Protein AF-A0A9D5EEM2-F1 (afdb_monomer)

Sequence (101 aa):
TYTAWDLEPFARDLGYDGDPFPWDEDRRHRLKCELDAIFAHLYHLDRPDLEWILDAPYPSASFPGLKRNEIKQFGEYRTQRYVLHAYDQLARGEMPDLEGV

Secondary structure (DSSP, 8-state):
--SSGGGHHHHHHTT--SPPPPP-HHHHHHHHHHHHHHHHHHTT--HHHHHHHHHPPTTS-S-HHHHHHHHHHHSS-HHHHHHHHHHHHHHTTPPP--TT-

Mean predicted aligned error: 4.03 Å

Structure (mmCIF, N/CA/C/O backbone):
data_AF-A0A9D5EEM2-F1
#
_entry.id   AF-A0A9D5EEM2-F1
#
loop_
_atom_site.group_PDB
_atom_site.id
_atom_site.type_symbol
_atom_site.label_atom_id
_atom_site.label_alt_id
_atom_site.label_comp_id
_atom_site.label_asym_id
_atom_site.label_entity_id
_atom_site.label_seq_id
_atom_site.pdbx_PDB_ins_code
_atom_site.Cartn_x
_atom_site.Cartn_y
_atom_site.Cartn_z
_atom_site.occupancy
_atom_site.B_iso_or_equiv
_atom_site.auth_seq_id
_atom_site.auth_comp_id
_atom_site.auth_asym_id
_atom_site.auth_atom_id
_atom_site.pdbx_PDB_model_num
ATOM 1 N N . THR A 1 1 ? 14.389 -7.336 -20.487 1.00 84.88 1 THR A N 1
ATOM 2 C CA . THR A 1 1 ? 13.690 -6.049 -20.295 1.00 84.88 1 THR A CA 1
ATOM 3 C C . THR A 1 1 ? 14.491 -5.153 -19.374 1.00 84.88 1 THR A C 1
ATOM 5 O O . THR A 1 1 ? 15.339 -5.664 -18.648 1.00 84.88 1 THR A O 1
ATOM 8 N N . TYR A 1 2 ? 14.274 -3.843 -19.440 1.00 89.62 2 TYR A N 1
ATOM 9 C CA . TYR A 1 2 ? 15.019 -2.801 -18.725 1.00 89.62 2 TYR A CA 1
ATOM 10 C C . TYR A 1 2 ? 14.066 -1.662 -18.332 1.00 89.62 2 TYR A C 1
ATOM 12 O O . TYR A 1 2 ? 12.946 -1.633 -18.819 1.00 89.62 2 TYR A O 1
ATOM 20 N N . THR A 1 3 ? 14.455 -0.748 -17.438 1.00 90.88 3 THR A N 1
ATOM 21 C CA . THR A 1 3 ? 13.518 0.235 -16.836 1.00 90.88 3 THR A CA 1
ATOM 22 C C . THR A 1 3 ? 13.750 1.689 -17.250 1.00 90.88 3 THR A C 1
ATOM 24 O O . THR A 1 3 ? 13.012 2.566 -16.816 1.00 90.88 3 THR A O 1
ATOM 27 N N . ALA A 1 4 ? 14.788 1.974 -18.037 1.00 91.94 4 ALA A N 1
ATOM 28 C CA . ALA A 1 4 ? 15.137 3.329 -18.460 1.00 91.94 4 ALA A CA 1
ATOM 29 C C . ALA A 1 4 ? 15.805 3.315 -19.836 1.00 91.94 4 ALA A C 1
ATOM 31 O O . ALA A 1 4 ? 16.626 2.443 -20.100 1.00 91.94 4 ALA A O 1
ATOM 32 N N . TRP A 1 5 ? 15.506 4.302 -20.680 1.00 91.38 5 TRP A N 1
ATOM 33 C CA . TRP A 1 5 ? 16.073 4.407 -22.031 1.00 91.38 5 TRP A CA 1
ATOM 34 C C . TRP A 1 5 ? 17.605 4.410 -22.056 1.00 91.38 5 TRP A C 1
ATOM 36 O O . TRP A 1 5 ? 18.193 3.807 -22.944 1.00 91.38 5 TRP A O 1
ATOM 46 N N . ASP A 1 6 ? 18.258 4.964 -21.033 1.00 94.88 6 ASP A N 1
ATOM 47 C CA . ASP A 1 6 ? 19.724 4.963 -20.923 1.00 94.88 6 ASP A CA 1
ATOM 48 C C . ASP A 1 6 ? 20.336 3.549 -20.829 1.00 94.88 6 ASP A C 1
ATOM 50 O O . ASP A 1 6 ? 21.518 3.361 -21.109 1.00 94.88 6 ASP A O 1
ATOM 54 N N . LEU A 1 7 ? 19.542 2.537 -20.453 1.00 94.50 7 LEU A N 1
ATOM 55 C CA . LEU A 1 7 ? 19.956 1.130 -20.404 1.00 94.50 7 LEU A CA 1
ATOM 56 C C . LEU A 1 7 ? 19.734 0.388 -21.730 1.00 94.50 7 LEU A C 1
ATOM 58 O O . LEU A 1 7 ? 20.098 -0.784 -21.829 1.00 94.50 7 LEU A O 1
ATOM 62 N N . GLU A 1 8 ? 19.151 1.035 -22.741 1.00 94.50 8 GLU A N 1
ATOM 63 C CA . GLU A 1 8 ? 18.835 0.415 -24.029 1.00 94.50 8 GLU A CA 1
ATOM 64 C C . GLU A 1 8 ? 20.068 -0.185 -24.728 1.00 94.50 8 GLU A C 1
ATOM 66 O O . GLU A 1 8 ? 19.977 -1.345 -25.137 1.00 94.50 8 GLU A O 1
ATOM 71 N N . PRO A 1 9 ? 21.236 0.493 -24.827 1.00 94.88 9 PRO A N 1
ATOM 72 C CA . PRO A 1 9 ? 22.409 -0.111 -25.464 1.00 94.88 9 PRO A CA 1
ATOM 73 C C . PRO A 1 9 ? 22.837 -1.417 -24.780 1.00 94.88 9 PRO A C 1
ATOM 75 O O . PRO A 1 9 ? 23.070 -2.418 -25.447 1.00 94.88 9 PRO A O 1
ATOM 78 N N . PHE A 1 10 ? 22.837 -1.437 -23.442 1.00 94.50 10 PHE A N 1
ATOM 79 C CA . PHE A 1 10 ? 23.164 -2.628 -22.657 1.00 94.50 10 PHE A CA 1
ATOM 80 C C . PHE A 1 10 ? 22.131 -3.750 -22.839 1.00 94.50 10 PHE A C 1
ATOM 82 O O . PHE A 1 10 ? 22.487 -4.923 -22.911 1.00 94.50 10 PHE A O 1
ATOM 89 N N . ALA A 1 11 ? 20.844 -3.408 -22.929 1.00 94.69 11 ALA A N 1
ATOM 90 C CA . ALA A 1 11 ? 19.790 -4.387 -23.167 1.00 94.69 11 ALA A CA 1
ATOM 91 C C . ALA A 1 11 ? 19.896 -5.025 -24.562 1.00 94.69 11 ALA A C 1
ATOM 93 O O . ALA A 1 11 ? 19.743 -6.243 -24.679 1.00 94.69 11 ALA A O 1
ATOM 94 N N . ARG A 1 12 ? 20.225 -4.230 -25.590 1.00 94.50 12 ARG A N 1
ATOM 95 C CA . ARG A 1 12 ? 20.469 -4.721 -26.955 1.00 94.50 12 ARG A CA 1
ATOM 96 C C . ARG A 1 12 ? 21.686 -5.638 -27.023 1.00 94.50 12 ARG A C 1
ATOM 98 O O . ARG A 1 12 ? 21.603 -6.694 -27.644 1.00 94.50 12 ARG A O 1
ATOM 105 N N . ASP A 1 13 ? 22.769 -5.308 -26.318 1.00 96.19 13 ASP A N 1
ATOM 106 C CA . ASP A 1 13 ? 23.956 -6.175 -26.222 1.00 96.19 13 ASP A CA 1
ATOM 107 C C . ASP A 1 13 ? 23.635 -7.550 -25.601 1.00 96.19 13 ASP A C 1
ATOM 109 O O . ASP A 1 13 ? 24.278 -8.551 -25.918 1.00 96.19 13 ASP A O 1
ATOM 113 N N . LEU A 1 14 ? 22.607 -7.623 -24.747 1.00 95.06 14 LEU A N 1
ATOM 114 C CA . LEU A 1 14 ? 22.085 -8.864 -24.161 1.00 95.06 14 LEU A CA 1
ATOM 115 C C . LEU A 1 14 ? 20.991 -9.543 -25.010 1.00 95.06 14 LEU A C 1
ATOM 117 O O . LEU A 1 14 ? 20.412 -10.539 -24.571 1.00 95.06 14 LEU A O 1
ATOM 121 N N . GLY A 1 15 ? 20.697 -9.031 -26.209 1.00 95.12 15 GLY A N 1
ATOM 122 C CA . GLY A 1 15 ? 19.706 -9.588 -27.134 1.00 95.12 15 GLY A CA 1
ATOM 123 C C . GLY A 1 15 ? 18.251 -9.236 -26.809 1.00 95.12 15 GLY A C 1
ATOM 124 O O . GLY A 1 15 ? 17.345 -9.979 -27.187 1.00 95.12 15 GLY A O 1
ATOM 125 N N . TYR A 1 16 ? 18.004 -8.147 -26.075 1.00 93.00 16 TYR A N 1
ATOM 126 C CA . TYR A 1 16 ? 16.657 -7.630 -25.826 1.00 93.00 16 TYR A CA 1
ATOM 127 C C . TYR A 1 16 ? 16.406 -6.349 -26.635 1.00 93.00 16 TYR A C 1
ATOM 129 O O . TYR A 1 16 ? 16.963 -5.301 -26.319 1.00 93.00 16 TYR A O 1
ATOM 137 N N . ASP A 1 17 ? 15.507 -6.437 -27.620 1.00 92.25 17 ASP A N 1
ATOM 138 C CA . ASP A 1 17 ? 15.155 -5.340 -28.545 1.00 92.25 17 ASP A CA 1
ATOM 139 C C . ASP A 1 17 ? 13.802 -4.665 -2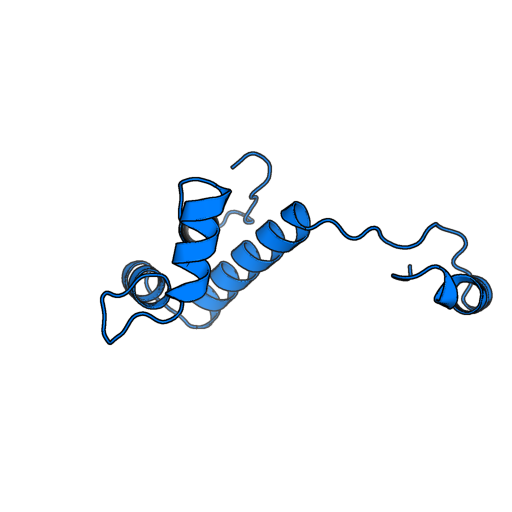8.238 1.00 92.25 17 ASP A C 1
ATOM 141 O O . ASP A 1 17 ? 13.308 -3.862 -29.027 1.00 92.25 17 ASP A O 1
ATOM 145 N N . GLY A 1 18 ? 13.152 -5.027 -27.128 1.00 92.19 18 GLY A N 1
ATOM 146 C CA . GLY A 1 18 ? 11.870 -4.437 -26.734 1.00 92.19 18 GLY A CA 1
ATOM 147 C C . GLY A 1 18 ? 12.022 -3.086 -26.034 1.00 92.19 18 GLY A C 1
ATOM 148 O O . GLY A 1 18 ? 13.102 -2.744 -25.566 1.00 92.19 18 GLY A O 1
ATOM 149 N N . ASP A 1 19 ? 10.913 -2.368 -25.872 1.00 91.25 19 ASP A N 1
ATOM 150 C CA . ASP A 1 19 ? 10.871 -1.116 -25.109 1.00 91.25 19 ASP A CA 1
ATOM 151 C C . ASP A 1 19 ? 11.197 -1.326 -23.612 1.00 91.25 19 ASP A C 1
ATOM 153 O O . ASP A 1 19 ? 11.074 -2.454 -23.087 1.00 91.25 19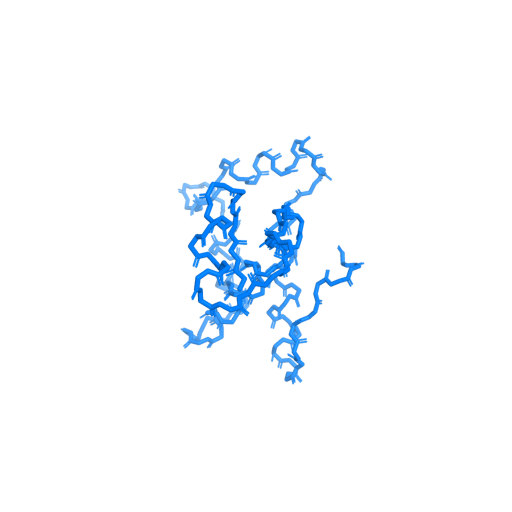 ASP A O 1
ATOM 157 N N . PRO A 1 20 ? 11.586 -0.251 -22.889 1.00 92.19 20 PRO A N 1
ATOM 158 C CA . PRO A 1 20 ? 11.699 -0.310 -21.444 1.00 92.19 20 PRO A CA 1
ATOM 159 C C . PRO A 1 20 ? 10.349 -0.668 -20.817 1.00 92.19 20 PRO A C 1
ATOM 161 O O . PRO A 1 20 ? 9.292 -0.199 -21.236 1.00 92.19 20 PRO A O 1
ATOM 164 N N . PHE A 1 21 ? 10.393 -1.470 -19.761 1.00 91.38 21 PHE A N 1
ATOM 165 C CA . PHE A 1 21 ? 9.235 -1.774 -18.943 1.00 91.38 21 PHE A CA 1
ATOM 166 C C . PHE A 1 21 ? 8.665 -0.473 -18.348 1.00 91.38 21 PHE A C 1
ATOM 168 O O . PHE A 1 21 ? 9.379 0.207 -17.600 1.00 91.38 21 PHE A O 1
ATOM 175 N N . PRO A 1 22 ? 7.405 -0.110 -18.659 1.00 90.81 22 PRO A N 1
ATOM 176 C CA . PRO A 1 22 ? 6.842 1.164 -18.241 1.00 90.81 22 PRO A CA 1
ATOM 177 C C . PRO A 1 22 ? 6.600 1.199 -16.731 1.00 90.81 22 PRO A C 1
ATOM 179 O O . PRO A 1 22 ? 6.233 0.201 -16.104 1.00 90.81 22 PRO A O 1
ATOM 182 N N . TRP A 1 23 ? 6.779 2.380 -16.142 1.00 91.12 23 TRP A N 1
ATOM 183 C CA . TRP A 1 23 ? 6.392 2.625 -14.759 1.00 91.12 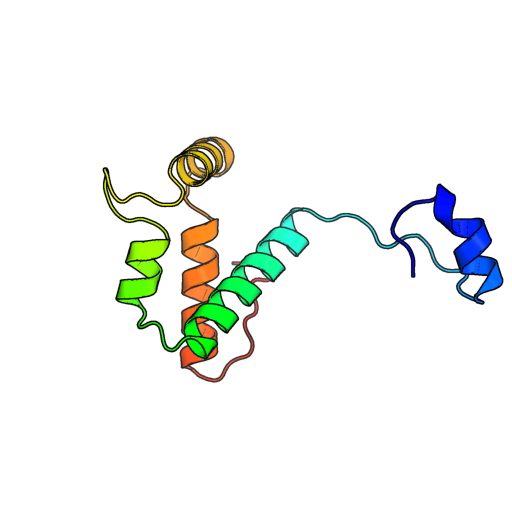23 TRP A CA 1
ATOM 184 C C . TRP A 1 23 ? 4.891 2.907 -14.677 1.00 91.12 23 TRP A C 1
ATOM 186 O O . TRP A 1 23 ? 4.414 3.902 -15.215 1.00 91.12 23 TRP A O 1
ATOM 196 N N . ASP A 1 24 ? 4.167 2.039 -13.975 1.00 94.25 24 ASP A N 1
ATOM 197 C CA . ASP A 1 24 ? 2.735 2.165 -13.708 1.00 94.25 24 ASP A CA 1
ATOM 198 C C . ASP A 1 24 ? 2.518 2.164 -12.189 1.00 94.25 24 ASP A C 1
ATOM 200 O O . ASP A 1 24 ? 2.782 1.166 -11.504 1.00 94.25 24 ASP A O 1
ATOM 204 N N . GLU A 1 25 ? 2.091 3.311 -11.655 1.00 94.12 25 GLU A N 1
ATOM 205 C CA . GLU A 1 25 ? 1.907 3.507 -10.216 1.00 94.12 25 GLU A CA 1
ATOM 206 C C . GLU A 1 25 ? 0.772 2.659 -9.648 1.00 94.12 25 GLU A C 1
ATOM 208 O O . GLU A 1 25 ? 0.944 2.059 -8.583 1.00 94.12 25 GLU A O 1
ATOM 213 N N . ASP A 1 26 ? -0.354 2.555 -10.353 1.00 93.94 26 ASP A N 1
ATOM 214 C CA . ASP A 1 26 ? -1.527 1.826 -9.875 1.00 93.94 26 ASP A CA 1
ATOM 215 C C . ASP A 1 26 ? -1.290 0.319 -9.923 1.00 93.94 26 ASP A C 1
ATOM 217 O O . ASP A 1 26 ? -1.574 -0.392 -8.954 1.00 93.94 26 ASP A O 1
ATOM 221 N N . ARG A 1 27 ? -0.681 -0.190 -11.000 1.00 94.62 27 ARG A N 1
ATOM 222 C CA . ARG A 1 27 ? -0.249 -1.592 -11.066 1.00 94.62 27 ARG A CA 1
ATOM 223 C C . ARG A 1 27 ? 0.748 -1.913 -9.958 1.00 94.62 27 ARG A C 1
ATOM 225 O O . ARG A 1 27 ? 0.646 -2.953 -9.312 1.00 94.62 27 ARG A O 1
ATOM 232 N N . ARG A 1 28 ? 1.719 -1.032 -9.708 1.00 95.19 28 ARG A N 1
ATOM 233 C CA . ARG A 1 28 ? 2.714 -1.243 -8.649 1.00 95.19 28 ARG A CA 1
ATOM 234 C C . ARG A 1 28 ? 2.088 -1.190 -7.257 1.00 95.19 28 ARG A C 1
ATOM 236 O O . ARG A 1 28 ? 2.524 -1.936 -6.384 1.00 95.19 28 ARG A O 1
ATOM 243 N N . HIS A 1 29 ? 1.108 -0.321 -7.037 1.00 96.19 29 HIS A N 1
ATOM 244 C CA . HIS A 1 29 ? 0.375 -0.246 -5.778 1.00 96.19 29 HIS A CA 1
ATOM 245 C C . HIS A 1 29 ? -0.404 -1.537 -5.504 1.00 96.19 29 HIS A C 1
ATOM 247 O O . HIS A 1 29 ? -0.269 -2.085 -4.411 1.00 96.19 29 HIS A O 1
ATOM 253 N N . ARG A 1 30 ? -1.115 -2.071 -6.506 1.00 97.06 30 ARG A N 1
ATOM 254 C CA . ARG A 1 30 ? -1.799 -3.372 -6.419 1.00 97.06 30 ARG A CA 1
ATOM 255 C C . ARG A 1 30 ? -0.832 -4.496 -6.049 1.00 97.06 30 ARG A C 1
ATOM 257 O O . ARG A 1 30 ? -0.980 -5.089 -4.988 1.00 97.06 30 ARG A O 1
ATOM 264 N N . LEU A 1 31 ? 0.242 -4.670 -6.823 1.00 96.38 31 LEU A N 1
ATOM 265 C CA . LEU A 1 31 ? 1.255 -5.704 -6.562 1.00 96.38 31 LEU A CA 1
ATOM 266 C C . LEU A 1 31 ? 1.878 -5.610 -5.162 1.00 96.38 31 LEU A C 1
ATOM 268 O O . LEU A 1 31 ? 2.191 -6.629 -4.555 1.00 96.38 31 LEU A O 1
ATOM 272 N N . LYS A 1 32 ? 2.084 -4.395 -4.639 1.00 97.44 32 LYS A N 1
ATOM 273 C CA . LYS A 1 32 ? 2.568 -4.211 -3.264 1.00 97.44 32 LYS A CA 1
ATOM 274 C C . LYS A 1 32 ? 1.543 -4.685 -2.237 1.00 97.44 32 LYS A C 1
ATOM 276 O O . LYS A 1 32 ? 1.925 -5.389 -1.315 1.00 97.44 32 LYS A O 1
ATOM 281 N N . CYS A 1 33 ? 0.269 -4.343 -2.417 1.00 98.19 33 CYS A N 1
ATOM 282 C CA . CYS A 1 33 ? -0.786 -4.759 -1.495 1.00 98.19 33 CYS A CA 1
ATOM 283 C C . CYS A 1 33 ? -0.983 -6.283 -1.497 1.00 98.19 33 CYS A C 1
ATOM 285 O O . CYS A 1 33 ? -1.167 -6.884 -0.442 1.00 98.19 33 CYS A O 1
ATOM 287 N N . GLU A 1 34 ? -0.896 -6.914 -2.671 1.00 97.75 34 GLU A N 1
ATOM 288 C CA . GLU A 1 34 ? -0.908 -8.376 -2.802 1.00 97.75 34 GLU A CA 1
ATOM 289 C C . GLU A 1 34 ? 0.277 -8.999 -2.058 1.00 97.75 34 GLU A C 1
ATOM 291 O O . GLU A 1 34 ? 0.113 -9.966 -1.316 1.00 97.75 34 GLU A O 1
ATOM 296 N N . LEU A 1 35 ? 1.469 -8.414 -2.203 1.00 97.88 35 LEU A N 1
ATOM 297 C CA . LEU A 1 35 ? 2.670 -8.871 -1.513 1.00 97.88 35 LEU A CA 1
ATOM 298 C C . LEU A 1 35 ? 2.551 -8.731 0.013 1.00 97.88 35 LEU A C 1
ATOM 300 O O . LEU A 1 35 ? 2.898 -9.668 0.729 1.00 97.88 35 LEU A O 1
ATOM 304 N N . ASP A 1 36 ? 2.031 -7.607 0.510 1.00 98.06 36 ASP A N 1
ATOM 305 C CA . ASP A 1 36 ? 1.791 -7.386 1.942 1.00 98.06 36 ASP A CA 1
ATOM 306 C C . ASP A 1 36 ? 0.818 -8.436 2.508 1.00 98.06 36 ASP A C 1
ATOM 308 O O . ASP A 1 36 ? 1.057 -8.999 3.579 1.00 98.06 36 ASP A O 1
ATOM 312 N N . ALA A 1 37 ? -0.236 -8.775 1.758 1.00 98.25 37 ALA A N 1
ATOM 313 C CA . ALA A 1 37 ? -1.175 -9.832 2.124 1.00 98.25 37 ALA A CA 1
ATOM 314 C C . ALA A 1 37 ? -0.525 -11.229 2.141 1.00 98.25 37 ALA A C 1
ATOM 316 O O . ALA A 1 37 ? -0.763 -12.007 3.068 1.00 98.25 37 ALA A O 1
ATOM 317 N N . ILE A 1 38 ? 0.330 -11.544 1.160 1.00 97.62 38 ILE A N 1
ATOM 318 C CA . ILE A 1 38 ? 1.106 -12.796 1.131 1.00 97.62 38 ILE A CA 1
ATOM 319 C C . ILE A 1 38 ? 2.009 -12.889 2.362 1.00 97.62 38 ILE A C 1
ATOM 321 O O . ILE A 1 38 ? 2.059 -13.936 3.009 1.00 97.62 38 ILE A O 1
ATOM 325 N N . PHE A 1 39 ? 2.706 -11.806 2.714 1.00 98.00 39 PHE A N 1
ATOM 326 C CA . PHE A 1 39 ? 3.557 -11.787 3.902 1.00 98.00 39 PHE A CA 1
ATOM 327 C C . PHE A 1 39 ? 2.756 -11.948 5.190 1.00 98.00 39 PHE A C 1
ATOM 329 O O . PHE A 1 39 ? 3.215 -12.646 6.090 1.00 98.00 39 PHE A O 1
ATOM 336 N N . ALA A 1 40 ? 1.556 -11.376 5.277 1.00 98.19 40 ALA A N 1
ATOM 337 C CA . ALA A 1 40 ? 0.695 -11.578 6.435 1.00 98.19 40 ALA A CA 1
ATOM 338 C C . ALA A 1 40 ? 0.342 -13.061 6.640 1.00 98.19 40 ALA A C 1
ATOM 340 O O . ALA A 1 40 ? 0.475 -13.568 7.753 1.00 98.19 40 ALA A O 1
ATOM 341 N N . HIS A 1 41 ? 0.001 -13.783 5.568 1.00 97.56 41 HIS A N 1
ATOM 342 C CA . HIS A 1 41 ? -0.198 -15.238 5.622 1.00 97.56 41 HIS A CA 1
ATOM 343 C C . HIS A 1 41 ? 1.092 -15.998 5.956 1.00 97.56 41 HIS A C 1
ATOM 345 O O . HIS A 1 41 ? 1.077 -16.898 6.796 1.00 97.56 41 HIS A O 1
ATOM 351 N N . LEU A 1 42 ? 2.222 -15.618 5.348 1.00 97.62 42 LEU A N 1
ATOM 352 C CA . LEU A 1 42 ? 3.527 -16.250 5.584 1.00 97.62 42 LEU A CA 1
ATOM 353 C C . LEU A 1 42 ? 3.987 -16.120 7.043 1.00 97.62 42 LEU A C 1
ATOM 355 O O . LEU A 1 42 ? 4.614 -17.035 7.571 1.00 97.62 42 LEU A O 1
ATOM 359 N N . TYR A 1 43 ? 3.679 -14.994 7.686 1.00 97.75 43 TYR A N 1
ATOM 360 C CA . TYR A 1 43 ? 4.001 -14.735 9.089 1.00 97.75 43 TYR A CA 1
ATOM 361 C C . TYR A 1 43 ? 2.894 -15.145 10.063 1.00 97.75 43 TYR A C 1
ATOM 363 O O . TYR A 1 43 ? 3.024 -14.881 11.256 1.00 97.75 43 TYR A O 1
ATOM 371 N N . HIS A 1 44 ? 1.846 -15.819 9.582 1.00 97.56 44 HIS A N 1
ATOM 372 C CA . HIS A 1 44 ? 0.733 -16.300 10.401 1.00 97.56 44 HIS A CA 1
ATOM 373 C C . HIS A 1 44 ? 0.016 -15.183 11.175 1.00 97.56 44 HIS A C 1
ATOM 375 O O . HIS A 1 44 ? -0.377 -15.376 12.323 1.00 97.56 44 HIS A O 1
ATOM 381 N N . LEU A 1 45 ? -0.135 -14.008 10.558 1.00 97.94 45 LEU A N 1
ATOM 382 C CA . LEU A 1 45 ? -0.971 -12.945 11.106 1.00 97.94 45 LEU A CA 1
ATOM 383 C C . LEU A 1 45 ? -2.440 -13.284 10.880 1.00 97.94 45 LEU A C 1
ATOM 385 O O . LEU A 1 45 ? -2.846 -13.567 9.748 1.00 97.94 45 LEU A O 1
ATOM 389 N N . ASP A 1 46 ? -3.240 -13.175 11.936 1.00 97.38 46 ASP A N 1
ATOM 390 C CA . ASP A 1 46 ? -4.689 -13.218 11.815 1.00 97.38 46 ASP A CA 1
ATOM 391 C C . ASP A 1 46 ? -5.210 -11.896 11.227 1.00 97.38 46 ASP A C 1
ATOM 393 O O . ASP A 1 46 ? -4.605 -10.829 11.369 1.00 97.38 46 ASP A O 1
ATOM 397 N N . ARG A 1 47 ? -6.376 -11.943 10.575 1.00 97.75 47 ARG A N 1
ATOM 398 C CA . ARG A 1 47 ? -6.993 -10.768 9.935 1.00 97.75 47 ARG A CA 1
ATOM 399 C C . ARG A 1 47 ? -7.094 -9.535 10.856 1.00 97.75 47 ARG A C 1
ATOM 401 O O . ARG A 1 47 ? -6.750 -8.450 10.390 1.00 97.75 47 ARG A O 1
ATOM 408 N N . PRO A 1 48 ? -7.511 -9.646 12.138 1.00 98.12 48 PRO A N 1
ATOM 409 C CA . PRO A 1 48 ? -7.565 -8.491 13.038 1.00 98.12 48 PRO A CA 1
ATOM 410 C C . PRO A 1 48 ? -6.185 -7.905 13.363 1.00 98.12 48 PRO A C 1
ATOM 412 O O . PRO A 1 48 ? -6.065 -6.692 13.526 1.00 98.12 48 PRO A O 1
ATOM 415 N N . ASP A 1 49 ? -5.141 -8.735 13.422 1.00 97.69 49 ASP A N 1
ATOM 416 C CA . ASP A 1 49 ? -3.773 -8.266 13.661 1.00 97.69 49 ASP A CA 1
ATOM 417 C C . ASP A 1 49 ? -3.254 -7.480 12.456 1.00 97.69 49 ASP A C 1
ATOM 419 O O . ASP A 1 49 ? -2.630 -6.429 12.611 1.00 97.69 49 ASP A O 1
ATOM 423 N N . LEU A 1 50 ? -3.567 -7.942 11.242 1.00 98.00 50 LEU A N 1
ATOM 424 C CA . LEU A 1 50 ? -3.262 -7.207 10.017 1.00 98.00 50 LEU A CA 1
ATOM 425 C C . LEU A 1 50 ? -4.016 -5.870 9.956 1.00 98.00 50 LEU A C 1
ATOM 427 O O . LEU A 1 50 ? -3.414 -4.842 9.646 1.00 98.00 50 LEU A O 1
ATOM 431 N N . GLU A 1 51 ? -5.308 -5.853 10.297 1.00 97.62 51 GLU A N 1
ATOM 432 C CA . GLU A 1 51 ? -6.084 -4.610 10.413 1.00 97.62 51 GLU A CA 1
ATOM 433 C C . GLU A 1 51 ? -5.462 -3.641 11.424 1.00 97.62 51 GLU A C 1
ATOM 435 O O . GLU A 1 51 ? -5.341 -2.446 11.140 1.00 97.62 51 GLU A O 1
ATOM 440 N N . TRP A 1 52 ? -5.013 -4.155 12.571 1.00 97.31 52 TRP A N 1
ATOM 441 C CA . TRP A 1 52 ? -4.333 -3.365 13.591 1.00 97.31 52 TRP A CA 1
ATOM 442 C C . TRP A 1 52 ? -3.015 -2.777 13.077 1.00 97.31 52 TRP A C 1
ATOM 444 O O . TRP A 1 52 ? -2.757 -1.589 13.259 1.00 97.31 52 TRP A O 1
ATOM 454 N N . ILE A 1 53 ? -2.188 -3.562 12.386 1.00 96.75 53 ILE A N 1
ATOM 455 C CA . ILE A 1 53 ? -0.937 -3.071 11.783 1.00 96.75 53 ILE A CA 1
ATOM 456 C C . ILE A 1 53 ? -1.216 -1.956 10.766 1.00 96.75 53 ILE A C 1
ATOM 458 O O . ILE A 1 53 ? -0.500 -0.954 10.719 1.00 96.75 53 ILE A O 1
ATOM 462 N N . LEU A 1 54 ? -2.257 -2.108 9.948 1.00 97.12 54 LEU A N 1
ATOM 463 C CA . LEU A 1 54 ? -2.580 -1.143 8.900 1.00 97.12 54 LEU A CA 1
ATOM 464 C C . LEU A 1 54 ? -3.152 0.161 9.462 1.00 97.12 54 LEU A C 1
ATOM 466 O O . LEU A 1 54 ? -2.818 1.233 8.943 1.00 97.12 54 LEU A O 1
ATOM 470 N N . ASP A 1 55 ? -4.010 0.082 10.484 1.00 96.75 55 ASP A N 1
ATOM 471 C CA . ASP A 1 55 ? -4.825 1.215 10.932 1.00 96.75 55 ASP A CA 1
ATOM 472 C C . ASP A 1 55 ? -5.128 1.254 12.443 1.00 96.75 55 ASP A C 1
ATOM 474 O O . ASP A 1 55 ? -6.225 1.624 12.871 1.00 96.75 55 ASP A O 1
ATOM 478 N N . ALA A 1 56 ? -4.156 0.907 13.288 1.00 96.88 56 ALA A N 1
ATOM 479 C CA . ALA A 1 56 ? -4.289 1.118 14.727 1.00 96.88 56 ALA A CA 1
ATOM 480 C C . ALA A 1 56 ? -4.493 2.609 15.076 1.00 96.88 56 ALA A C 1
ATOM 482 O O . ALA A 1 56 ? -3.897 3.499 14.455 1.00 96.88 56 ALA A O 1
ATOM 483 N N . PRO A 1 57 ? -5.276 2.915 16.126 1.00 94.38 57 PRO A N 1
ATOM 484 C CA . PRO A 1 57 ? -5.410 4.277 16.625 1.00 94.38 57 PRO A CA 1
ATOM 485 C C . PRO A 1 57 ? -4.097 4.795 17.238 1.00 94.38 57 PRO A C 1
ATOM 487 O O . PRO A 1 57 ? -3.222 4.041 17.668 1.00 94.38 57 PRO A O 1
ATOM 490 N N . TYR A 1 58 ? -3.960 6.122 17.314 1.00 89.81 58 TYR A N 1
ATOM 491 C CA . TYR A 1 58 ? -2.841 6.777 18.003 1.00 89.81 58 TYR A CA 1
ATOM 492 C C . TYR A 1 58 ? -2.755 6.325 19.479 1.00 89.81 58 TYR A C 1
ATOM 494 O O . TYR A 1 58 ? -3.798 6.232 20.130 1.00 89.81 58 TYR A O 1
ATOM 502 N N . PRO A 1 59 ? -1.551 6.093 20.043 1.00 92.19 59 PRO A N 1
ATOM 503 C CA . PRO A 1 59 ? -0.216 6.346 19.480 1.00 92.19 59 PRO A CA 1
ATOM 504 C C . PRO A 1 59 ? 0.373 5.200 18.648 1.00 92.19 59 PRO A C 1
ATOM 506 O O . PRO A 1 59 ? 1.491 5.328 18.160 1.00 92.19 59 PRO A O 1
ATOM 509 N N . SER A 1 60 ? -0.358 4.102 18.472 1.00 94.75 60 SER A N 1
ATOM 510 C CA . SER A 1 60 ? 0.137 2.881 17.825 1.00 94.75 60 SER A CA 1
ATOM 511 C C . SER A 1 60 ? 0.004 2.875 16.298 1.00 94.75 60 SER A C 1
ATOM 513 O O . SER A 1 60 ? 0.388 1.897 15.667 1.00 94.75 60 SER A O 1
ATOM 515 N N . ALA A 1 61 ? -0.511 3.952 15.698 1.00 93.38 61 ALA A N 1
ATOM 516 C CA . ALA A 1 61 ? -0.687 4.071 14.253 1.00 93.38 61 ALA A CA 1
ATOM 517 C C . ALA A 1 61 ? 0.644 3.897 13.496 1.00 93.38 61 ALA A C 1
ATOM 519 O O . ALA A 1 61 ? 1.537 4.741 13.609 1.00 93.38 61 ALA A O 1
ATOM 520 N N . SER A 1 62 ? 0.760 2.846 12.678 1.00 94.12 62 SER A N 1
ATOM 521 C CA . SER A 1 62 ? 1.987 2.547 11.923 1.00 94.12 62 SER A CA 1
ATOM 522 C C . SER A 1 62 ? 2.179 3.447 10.699 1.00 94.12 62 SER A C 1
ATOM 524 O O . SER A 1 62 ? 3.297 3.878 10.421 1.00 94.12 62 SER A O 1
ATOM 526 N N . PHE A 1 63 ? 1.094 3.795 9.992 1.00 95.81 63 PHE A N 1
ATOM 527 C CA . PHE A 1 63 ? 1.163 4.529 8.717 1.00 95.81 63 PHE A CA 1
ATOM 528 C C . PHE A 1 63 ? 0.273 5.793 8.648 1.00 95.81 63 PHE A C 1
ATOM 530 O O . PHE A 1 63 ? -0.415 6.019 7.649 1.00 95.81 63 PHE A O 1
ATOM 537 N N . PRO A 1 64 ? 0.287 6.694 9.655 1.00 95.69 64 PRO A N 1
ATOM 538 C CA . PRO A 1 64 ? -0.637 7.834 9.712 1.00 95.69 64 PRO A CA 1
ATOM 539 C C . PRO A 1 64 ? -0.450 8.840 8.563 1.00 95.69 64 PRO A C 1
ATOM 541 O O . PRO A 1 64 ? -1.412 9.479 8.133 1.00 95.69 64 PRO A O 1
ATOM 544 N N . GLY A 1 65 ? 0.779 8.997 8.058 1.00 97.25 65 GLY A N 1
ATOM 545 C CA . GLY A 1 65 ? 1.074 9.861 6.911 1.00 97.25 65 GLY A CA 1
ATOM 546 C C . GLY A 1 65 ? 0.521 9.303 5.600 1.00 97.25 65 GLY A C 1
ATOM 547 O O . GLY A 1 65 ? 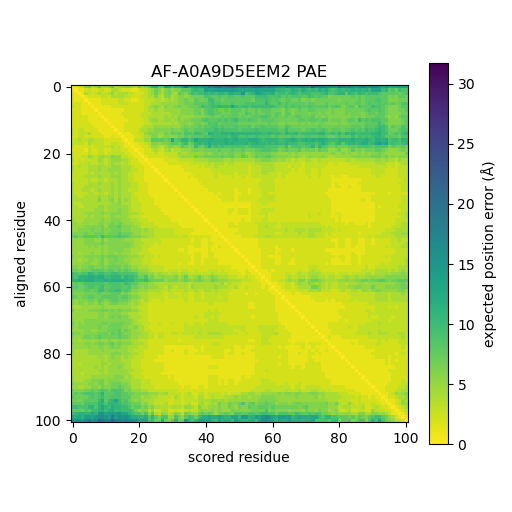-0.107 10.040 4.843 1.00 97.25 65 GLY A O 1
ATOM 548 N N . LEU A 1 66 ? 0.695 7.996 5.374 1.00 96.56 66 LEU A N 1
ATOM 549 C CA . LEU A 1 66 ? 0.158 7.300 4.205 1.00 96.56 66 LEU A CA 1
ATOM 550 C C . LEU A 1 66 ? -1.367 7.399 4.178 1.00 96.56 66 LEU A C 1
ATOM 552 O O . LEU A 1 66 ? -1.917 7.923 3.214 1.00 96.56 66 LEU A O 1
ATOM 556 N N . LYS A 1 67 ? -2.035 7.013 5.274 1.00 97.31 67 LYS A N 1
ATOM 557 C CA . LYS A 1 67 ? -3.496 7.090 5.392 1.00 97.31 67 LYS A CA 1
ATOM 558 C C . LYS A 1 67 ? -4.024 8.496 5.110 1.00 97.31 67 LYS A C 1
ATOM 560 O O . LYS A 1 67 ? -4.983 8.662 4.364 1.00 97.31 67 LYS A O 1
ATOM 565 N N . ARG A 1 68 ? -3.386 9.533 5.665 1.00 97.75 68 ARG A N 1
ATOM 566 C CA . ARG A 1 68 ? -3.785 10.929 5.418 1.00 97.75 68 ARG A CA 1
ATOM 567 C C . ARG A 1 68 ? -3.648 11.320 3.946 1.00 97.75 68 ARG A C 1
ATOM 569 O O . ARG A 1 68 ? -4.523 12.010 3.426 1.00 97.75 68 ARG A O 1
ATOM 576 N N . ASN A 1 69 ? -2.559 10.914 3.296 1.00 98.00 69 ASN A N 1
ATOM 577 C CA . ASN A 1 69 ? -2.321 11.211 1.886 1.00 98.00 69 ASN A CA 1
ATOM 578 C C . ASN A 1 69 ? -3.331 10.490 0.989 1.00 98.00 69 ASN A C 1
ATOM 580 O O . ASN A 1 69 ? -3.908 11.128 0.112 1.00 98.00 69 ASN A O 1
ATOM 584 N N . GLU A 1 70 ? -3.603 9.211 1.250 1.00 97.81 70 GLU A N 1
ATOM 585 C CA . GLU A 1 70 ? -4.576 8.437 0.476 1.00 97.81 70 GLU A CA 1
ATOM 586 C C . GLU A 1 70 ? -6.000 8.958 0.662 1.00 97.81 70 GLU A C 1
ATOM 588 O O . GLU A 1 70 ? -6.684 9.183 -0.330 1.00 97.81 70 GLU A O 1
ATOM 593 N N . ILE A 1 71 ? -6.419 9.291 1.888 1.00 97.94 71 ILE A N 1
ATOM 594 C CA . ILE A 1 71 ? -7.733 9.915 2.115 1.00 97.94 71 ILE A CA 1
ATOM 595 C C . ILE A 1 71 ? -7.842 11.242 1.358 1.00 97.94 71 ILE A C 1
ATOM 597 O O . ILE A 1 71 ? -8.872 11.528 0.754 1.00 97.94 71 ILE A O 1
ATOM 601 N N . LYS A 1 72 ? -6.784 12.062 1.359 1.00 98.25 72 LYS A N 1
ATOM 602 C CA . LYS A 1 72 ? -6.780 13.338 0.632 1.00 98.25 72 LYS A CA 1
ATOM 603 C C . LYS A 1 72 ? -6.868 13.144 -0.888 1.00 98.25 72 LYS A C 1
ATOM 605 O O . LYS A 1 72 ? -7.487 13.968 -1.553 1.00 98.25 72 LYS A O 1
ATOM 610 N N . GLN A 1 73 ? -6.214 12.118 -1.428 1.00 97.31 73 GLN A N 1
ATOM 611 C CA . GLN A 1 73 ? -6.100 11.894 -2.872 1.00 97.31 73 GLN A CA 1
ATOM 612 C C . GLN A 1 73 ? -7.263 11.076 -3.449 1.00 97.31 73 GLN A C 1
ATOM 614 O O . GLN A 1 73 ? -7.753 11.396 -4.528 1.00 97.31 73 GLN A O 1
ATOM 619 N N . PHE A 1 74 ? -7.702 10.043 -2.736 1.00 95.62 74 PHE A N 1
ATOM 620 C CA . PHE A 1 74 ? -8.652 9.035 -3.210 1.00 95.62 74 PHE A CA 1
ATOM 621 C C . PHE A 1 74 ? -9.968 9.024 -2.420 1.00 95.62 74 PHE A C 1
ATOM 623 O O . PHE A 1 74 ? -10.909 8.348 -2.819 1.00 95.62 74 PHE A O 1
ATOM 630 N N . GLY A 1 75 ? -10.058 9.753 -1.302 1.00 97.56 75 GLY A N 1
ATOM 631 C CA . GLY A 1 75 ? -11.235 9.746 -0.424 1.00 97.56 75 GLY A CA 1
ATOM 632 C C . GLY A 1 75 ? -11.325 8.527 0.499 1.00 97.56 75 GLY A C 1
ATOM 633 O O . GLY A 1 75 ? -12.228 8.460 1.329 1.00 97.56 75 GLY A O 1
ATOM 634 N N . GLU A 1 76 ? -10.378 7.593 0.402 1.00 96.88 76 GLU A N 1
ATOM 635 C CA . GLU A 1 76 ? -10.326 6.364 1.192 1.00 96.88 76 GLU A CA 1
ATOM 636 C C . GLU A 1 76 ? -8.887 5.972 1.549 1.00 96.88 76 GLU A C 1
ATOM 638 O O . GLU A 1 76 ? -7.925 6.448 0.944 1.00 96.88 76 GLU A O 1
ATOM 643 N N . TYR A 1 77 ? -8.734 5.076 2.528 1.00 97.38 77 TYR A N 1
ATOM 644 C CA . TYR A 1 77 ? -7.452 4.433 2.815 1.00 97.38 77 TYR A CA 1
ATOM 645 C C . TYR A 1 77 ? -7.283 3.195 1.915 1.00 97.38 77 TYR A C 1
ATOM 647 O O . TYR A 1 77 ? -7.510 2.058 2.337 1.00 97.38 77 TYR A O 1
ATOM 655 N N . ARG A 1 78 ? -6.953 3.437 0.640 1.00 96.31 78 ARG A N 1
ATOM 656 C CA . ARG A 1 78 ? -6.922 2.420 -0.426 1.00 96.31 78 ARG A CA 1
ATOM 657 C C . ARG A 1 78 ? -5.971 1.264 -0.112 1.00 96.31 78 ARG A C 1
ATOM 659 O O . ARG A 1 78 ? -6.345 0.117 -0.343 1.00 96.31 78 ARG A O 1
ATOM 666 N N . THR A 1 79 ? -4.809 1.539 0.492 1.00 97.75 79 THR A N 1
ATOM 667 C CA . THR A 1 79 ? -3.854 0.500 0.921 1.00 97.75 79 THR A CA 1
ATOM 668 C C . THR A 1 79 ? -4.525 -0.511 1.848 1.00 97.75 79 THR A C 1
ATOM 670 O O . THR A 1 79 ? -4.450 -1.711 1.604 1.00 97.75 79 THR A O 1
ATOM 673 N N . GLN A 1 80 ? -5.231 -0.048 2.887 1.00 97.75 80 GLN A N 1
ATOM 674 C CA . GLN A 1 80 ? -5.912 -0.951 3.818 1.00 97.75 80 GLN A CA 1
ATOM 675 C C . GLN A 1 80 ? -6.962 -1.795 3.098 1.00 97.75 80 GLN A C 1
ATOM 677 O O . GLN A 1 80 ? -6.998 -3.011 3.272 1.00 97.75 80 GLN A O 1
ATOM 682 N N . ARG A 1 81 ? -7.792 -1.168 2.257 1.00 97.75 81 ARG A N 1
ATOM 683 C CA . ARG A 1 81 ? -8.824 -1.875 1.492 1.00 97.75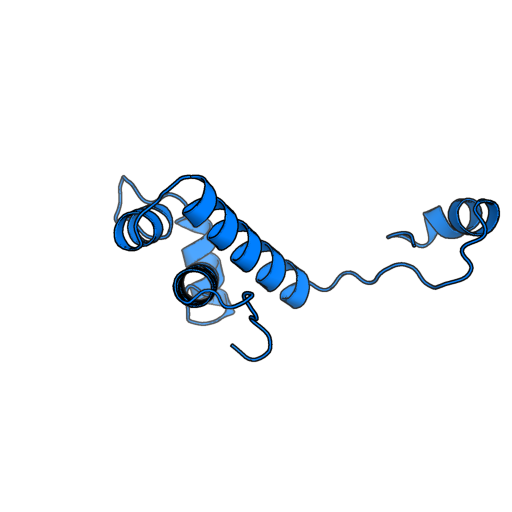 81 ARG A CA 1
ATOM 684 C C . ARG A 1 81 ? -8.222 -2.967 0.606 1.00 97.75 81 ARG A C 1
ATOM 686 O O . ARG A 1 81 ? -8.709 -4.093 0.629 1.00 97.75 81 ARG A O 1
ATOM 693 N N . TYR A 1 82 ? -7.163 -2.651 -0.137 1.00 98.31 82 TYR A N 1
ATOM 694 C CA . TYR A 1 82 ? -6.513 -3.569 -1.075 1.00 98.31 82 TYR A CA 1
ATOM 695 C C . TYR A 1 82 ? -5.776 -4.708 -0.376 1.00 98.31 82 TYR A C 1
ATOM 697 O O . TYR A 1 82 ? -5.947 -5.862 -0.763 1.00 98.31 82 TYR A O 1
ATOM 705 N N . VAL A 1 83 ? -5.005 -4.411 0.674 1.00 98.44 83 VAL A N 1
ATOM 706 C CA . VAL A 1 83 ? -4.284 -5.437 1.442 1.00 98.44 83 VAL A CA 1
ATOM 707 C C . VAL A 1 83 ? -5.265 -6.416 2.081 1.00 98.44 83 VAL A C 1
ATOM 709 O O . VAL A 1 83 ? -5.092 -7.625 1.952 1.00 98.44 83 VAL A O 1
ATOM 712 N N . LEU A 1 84 ? -6.331 -5.921 2.719 1.00 98.25 84 LEU A N 1
ATOM 713 C CA . LEU A 1 84 ? -7.335 -6.790 3.340 1.00 98.25 84 LEU A CA 1
ATOM 714 C C . LEU A 1 84 ? -8.120 -7.593 2.299 1.00 98.25 84 LEU A C 1
ATOM 716 O O . LEU A 1 84 ? -8.390 -8.770 2.517 1.00 98.25 84 LEU A O 1
ATOM 720 N N . HIS A 1 85 ? -8.438 -6.996 1.146 1.00 98.12 85 HIS A N 1
ATOM 721 C CA . HIS A 1 85 ? -9.099 -7.712 0.056 1.00 98.12 85 HIS A CA 1
ATOM 722 C C . HIS A 1 85 ? -8.224 -8.843 -0.505 1.00 98.12 85 HIS A C 1
ATOM 724 O O . HIS A 1 85 ? -8.698 -9.966 -0.670 1.00 98.12 85 HIS A O 1
ATOM 730 N N . ALA A 1 86 ? -6.939 -8.579 -0.756 1.00 98.25 86 ALA A N 1
ATOM 731 C CA . ALA A 1 86 ? -5.980 -9.595 -1.187 1.00 98.25 86 ALA A CA 1
ATOM 732 C C . ALA A 1 86 ? -5.785 -10.689 -0.123 1.00 98.25 86 ALA A C 1
ATOM 734 O O . ALA A 1 86 ? -5.737 -11.874 -0.454 1.00 98.25 86 ALA A O 1
ATOM 735 N N . TYR A 1 87 ? -5.731 -10.311 1.15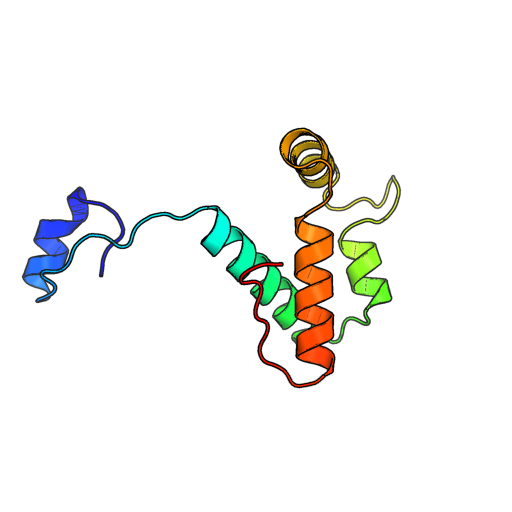7 1.00 98.44 87 TYR A N 1
ATOM 736 C CA . TYR A 1 87 ? -5.632 -11.254 2.271 1.00 98.44 87 TYR A CA 1
ATOM 737 C C . TYR A 1 87 ? -6.843 -12.192 2.328 1.00 98.44 87 TYR A C 1
ATOM 739 O O . TYR A 1 87 ? -6.670 -13.400 2.501 1.00 98.44 87 TYR A O 1
ATOM 747 N N . ASP A 1 88 ? -8.049 -11.653 2.134 1.00 98.00 88 ASP A N 1
ATOM 748 C CA . ASP A 1 88 ? -9.297 -12.418 2.136 1.00 98.00 88 ASP A CA 1
ATOM 749 C C . ASP A 1 88 ? -9.390 -13.389 0.942 1.00 98.00 88 ASP A C 1
ATOM 751 O O . ASP A 1 88 ? -9.909 -14.494 1.106 1.00 98.00 88 ASP A O 1
ATOM 755 N N . GLN A 1 89 ? -8.862 -13.026 -0.235 1.00 97.50 89 GLN A N 1
ATOM 756 C CA . GLN A 1 89 ? -8.742 -13.937 -1.390 1.00 97.50 89 GLN A CA 1
ATOM 757 C C . GLN A 1 89 ? -7.780 -15.097 -1.088 1.00 97.50 89 GLN A C 1
ATOM 759 O O . GLN A 1 89 ? -8.141 -16.268 -1.226 1.00 97.50 89 GLN A O 1
ATOM 764 N N . LEU A 1 90 ? -6.586 -14.789 -0.572 1.00 97.38 90 LEU A N 1
ATOM 765 C CA . LEU A 1 90 ? -5.599 -15.804 -0.184 1.00 97.38 90 LEU A CA 1
ATOM 766 C C . LEU A 1 90 ? -6.140 -16.765 0.878 1.00 97.38 90 LEU A C 1
ATOM 768 O O . LEU A 1 90 ? -5.925 -17.972 0.784 1.00 97.38 90 LEU A O 1
ATOM 772 N N . ALA A 1 91 ? -6.896 -16.254 1.854 1.00 97.00 91 ALA A N 1
ATOM 773 C CA . ALA A 1 91 ? -7.5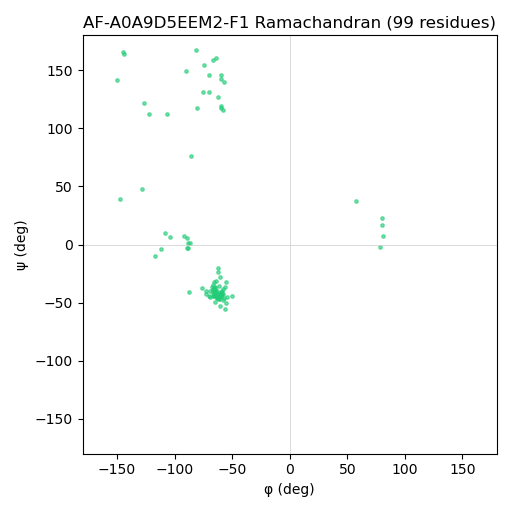26 -17.072 2.889 1.00 97.00 91 ALA A CA 1
ATOM 774 C C . ALA A 1 91 ? -8.543 -18.083 2.320 1.00 97.00 91 ALA A C 1
ATOM 776 O O . ALA A 1 91 ? -8.802 -19.114 2.941 1.00 97.00 91 ALA A O 1
ATOM 777 N N . ARG A 1 92 ? -9.103 -17.819 1.131 1.00 97.19 92 ARG A N 1
ATOM 778 C CA . ARG A 1 92 ? -9.987 -18.738 0.390 1.00 97.19 92 ARG A CA 1
ATOM 779 C C . ARG A 1 92 ? -9.227 -19.701 -0.529 1.00 97.19 92 ARG A C 1
ATOM 781 O O . ARG A 1 92 ? -9.850 -20.570 -1.134 1.00 97.19 92 ARG A O 1
ATOM 788 N N .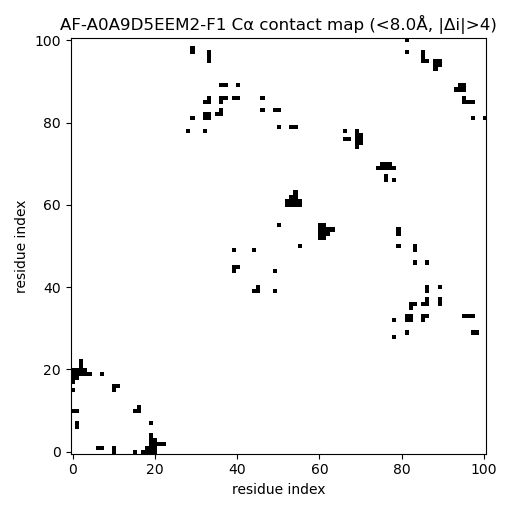 GLY A 1 93 ? -7.902 -19.579 -0.618 1.00 95.75 93 GLY A N 1
ATOM 789 C CA . GLY A 1 93 ? -7.066 -20.340 -1.548 1.00 95.75 93 GLY A CA 1
ATOM 790 C C . GLY A 1 93 ? -7.068 -19.784 -2.975 1.00 95.75 93 GLY A C 1
ATOM 791 O O . GLY A 1 93 ? -6.691 -20.497 -3.904 1.00 95.75 93 GLY A O 1
ATOM 792 N N . GLU A 1 94 ? -7.500 -18.537 -3.160 1.00 95.31 94 GLU A N 1
ATOM 793 C CA . GLU A 1 94 ? -7.490 -17.841 -4.446 1.00 95.31 94 GLU A CA 1
ATOM 794 C C . GLU A 1 94 ? -6.162 -17.088 -4.625 1.00 95.31 94 GLU A C 1
ATOM 796 O O . GLU A 1 94 ? -5.545 -16.634 -3.658 1.00 95.31 94 GLU A O 1
ATOM 801 N N . MET A 1 95 ? -5.708 -16.945 -5.873 1.00 91.50 95 MET A N 1
ATOM 802 C CA . MET A 1 95 ? -4.629 -16.003 -6.175 1.00 91.50 95 MET A CA 1
ATOM 803 C C . MET A 1 95 ? -5.182 -14.582 -6.026 1.00 91.50 95 MET A C 1
ATOM 805 O O . MET A 1 95 ? -6.245 -14.317 -6.586 1.00 91.50 95 MET A O 1
ATOM 809 N N . PRO A 1 96 ? -4.495 -13.677 -5.308 1.00 92.44 96 PRO A N 1
ATOM 810 C CA . PRO A 1 96 ? -4.964 -12.314 -5.178 1.00 92.44 96 PRO A CA 1
ATOM 811 C C . PRO A 1 96 ? -4.992 -11.647 -6.550 1.00 92.44 96 PRO A C 1
ATOM 813 O O . PRO A 1 96 ? -3.982 -11.630 -7.252 1.00 92.44 96 PRO A O 1
ATOM 816 N N . ASP A 1 97 ? -6.143 -11.085 -6.891 1.00 90.62 97 ASP A N 1
ATOM 817 C CA . ASP A 1 97 ? -6.307 -10.203 -8.035 1.00 90.62 97 ASP A CA 1
ATOM 818 C C . ASP A 1 97 ? -6.957 -8.903 -7.562 1.00 90.62 97 ASP A C 1
ATOM 820 O O . ASP A 1 97 ? -8.019 -8.906 -6.934 1.00 90.62 97 ASP A O 1
ATOM 824 N N . LEU A 1 98 ? -6.272 -7.788 -7.802 1.00 90.31 98 LEU A N 1
ATOM 825 C CA . LEU A 1 98 ? -6.763 -6.447 -7.494 1.00 90.31 98 LEU A CA 1
ATOM 826 C C . LEU A 1 98 ? -7.146 -5.660 -8.757 1.00 90.31 98 LEU A C 1
ATOM 828 O O . LEU A 1 98 ? -7.369 -4.448 -8.685 1.00 90.31 98 LEU A O 1
ATOM 832 N N . GLU A 1 99 ? -7.197 -6.292 -9.932 1.00 85.00 99 GLU A N 1
ATOM 833 C CA . GLU A 1 99 ? -7.752 -5.681 -11.142 1.00 85.00 99 GLU A CA 1
ATOM 834 C C . GLU A 1 99 ? -9.231 -5.301 -10.924 1.00 85.00 99 GLU A C 1
ATOM 836 O O . GLU A 1 99 ? -10.090 -6.145 -10.695 1.00 85.00 99 GLU A O 1
ATOM 841 N N . GLY A 1 100 ? -9.548 -4.005 -11.008 1.00 75.38 100 GLY A N 1
ATOM 842 C CA . GLY A 1 100 ? -10.931 -3.512 -10.921 1.00 75.38 100 GLY A CA 1
ATOM 843 C C . GLY A 1 100 ? -11.511 -3.377 -9.508 1.00 75.38 100 GLY A C 1
ATOM 844 O O . GLY A 1 100 ? -12.701 -3.081 -9.387 1.00 75.38 100 GLY A O 1
ATOM 845 N N . VAL A 1 101 ? -10.692 -3.558 -8.464 1.00 76.56 101 VAL A N 1
ATOM 846 C CA . VAL A 1 101 ? -11.072 -3.374 -7.050 1.00 76.56 101 VAL A CA 1
ATOM 847 C C . VAL A 1 101 ? -11.135 -1.902 -6.658 1.00 76.56 101 VAL A C 1
ATOM 849 O O . VAL A 1 101 ? -10.183 -1.129 -6.902 1.00 76.56 101 VAL 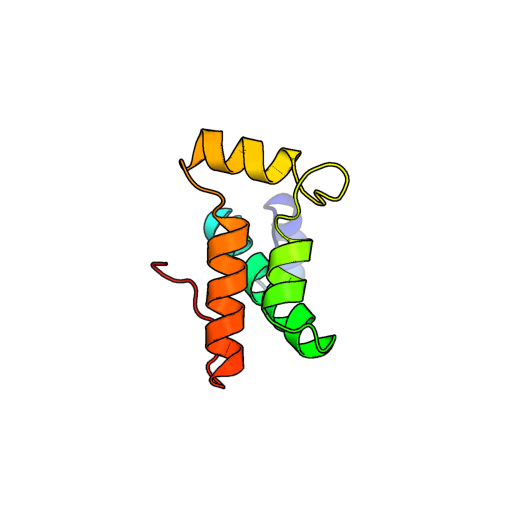A O 1
#

pLDDT: mean 95.15, std 3.94, range [75.38, 98.44]

Foldseek 3Di:
DAADPVCQVVCVVVVHPDDHDYDDPVVVLLVVLLVLLVVCVVVVPDLVNLVCQCQNDPPSHNCPPLQVVCCVVPVGSVSSVSNSQSNVCVVVVHHRDPVPD

Solvent-accessible surface area (backbone atoms only — not comparable to full-atom values): 5940 Å² total; per-residue (Å²): 128,47,75,46,78,89,49,45,69,64,37,44,77,74,74,39,87,71,72,55,54,79,90,52,68,67,64,50,49,44,56,49,25,39,48,54,20,50,48,34,58,75,69,68,51,51,72,70,57,49,50,39,57,60,64,29,64,84,92,65,39,68,43,64,67,57,43,53,50,33,32,73,75,71,72,39,52,56,66,56,55,45,22,52,53,22,32,56,32,44,75,72,73,41,80,61,76,64,85,93,112

Radius of gyration: 17.6 Å; Cα contacts (8 Å, |Δi|>4): 95; chains: 1; bounding box: 35×34×48 Å